Protein AF-A0A415MVB7-F1 (afdb_monomer)

Sequence (106 aa):
MFSNKEMKLFGGGYFTIIRIEENYIEMVSNNTRHQWIIFKRSIDSNKPVTLYHKHTADTKYYHKHWETWTVAMVVESIKNHDTYVIENGKNVRWMKQKGRVNYGSI

Mean predicted aligned error: 6.83 Å

Structure (mmCIF, N/CA/C/O backbone):
data_AF-A0A415MVB7-F1
#
_entry.id   AF-A0A415MVB7-F1
#
loop_
_atom_site.group_PDB
_atom_site.id
_atom_site.type_symbol
_atom_site.label_atom_id
_atom_site.label_alt_id
_atom_site.label_comp_id
_atom_site.label_asym_id
_atom_site.label_entity_id
_atom_site.label_seq_id
_atom_site.pdbx_PDB_ins_code
_atom_site.Cartn_x
_atom_site.Cartn_y
_atom_site.Cartn_z
_atom_site.occupancy
_atom_site.B_iso_or_equiv
_atom_site.auth_seq_id
_atom_site.auth_comp_id
_atom_site.auth_asym_id
_atom_site.auth_atom_id
_atom_site.pdbx_PDB_model_num
ATOM 1 N N . MET A 1 1 ? -5.716 -3.159 14.627 1.00 84.31 1 MET A N 1
ATOM 2 C CA . MET A 1 1 ? -6.487 -4.101 13.773 1.00 84.31 1 MET A CA 1
ATOM 3 C C . MET A 1 1 ? -7.089 -3.440 12.525 1.00 84.31 1 MET A C 1
ATOM 5 O O . MET A 1 1 ? -7.535 -2.290 12.572 1.00 84.31 1 MET A O 1
ATOM 9 N N . PHE A 1 2 ? -7.096 -4.164 11.399 1.00 90.94 2 PHE A N 1
ATOM 10 C CA . PHE A 1 2 ? -7.785 -3.790 10.154 1.00 90.94 2 PHE A CA 1
ATOM 11 C C . PHE A 1 2 ? -9.237 -4.279 10.165 1.00 90.94 2 PHE A C 1
ATOM 13 O O . PHE A 1 2 ? -9.529 -5.392 10.589 1.00 90.94 2 PHE A O 1
ATOM 20 N N . SER A 1 3 ? -10.155 -3.443 9.693 1.00 92.38 3 SER A N 1
ATOM 21 C CA . SER A 1 3 ? -11.576 -3.770 9.577 1.00 92.38 3 SER A CA 1
ATOM 22 C C . SER A 1 3 ? -11.868 -4.609 8.331 1.00 92.38 3 SER A C 1
ATOM 24 O O . SER A 1 3 ? -11.187 -4.498 7.314 1.00 92.38 3 SER A O 1
ATOM 26 N N . ASN A 1 4 ? -12.973 -5.359 8.344 1.00 93.31 4 ASN A N 1
ATOM 27 C CA . ASN A 1 4 ? -13.435 -6.117 7.172 1.00 93.31 4 ASN A CA 1
ATOM 28 C C . ASN A 1 4 ? -13.643 -5.237 5.926 1.00 93.31 4 ASN A C 1
ATOM 30 O O . ASN A 1 4 ? -13.465 -5.705 4.803 1.00 93.31 4 ASN A O 1
ATOM 34 N N . LYS A 1 5 ? -14.015 -3.961 6.104 1.00 94.19 5 LYS A N 1
ATOM 35 C CA . LYS A 1 5 ? -14.141 -2.999 4.997 1.00 94.19 5 LYS A CA 1
ATOM 36 C C . LYS A 1 5 ? -12.778 -2.665 4.389 1.00 94.19 5 LYS A C 1
ATOM 38 O O . LYS A 1 5 ? -12.662 -2.651 3.170 1.00 94.19 5 LYS A O 1
ATOM 43 N N . GLU A 1 6 ? -11.760 -2.449 5.221 1.00 94.62 6 GLU A N 1
ATOM 44 C CA . GLU A 1 6 ? -10.383 -2.224 4.762 1.00 94.62 6 GLU A CA 1
ATOM 45 C C . GLU A 1 6 ? -9.821 -3.476 4.079 1.00 94.62 6 GLU A C 1
ATOM 47 O O . GLU A 1 6 ? -9.224 -3.365 3.015 1.00 94.62 6 GLU A O 1
ATOM 52 N N . MET A 1 7 ? -10.092 -4.672 4.615 1.00 94.19 7 MET A N 1
ATOM 53 C CA . MET A 1 7 ? -9.615 -5.928 4.023 1.00 94.19 7 MET A CA 1
ATOM 54 C C . MET A 1 7 ? -10.115 -6.149 2.591 1.00 94.19 7 MET A C 1
ATOM 56 O O . MET A 1 7 ? -9.379 -6.661 1.749 1.00 94.19 7 MET A O 1
ATOM 60 N N . LYS A 1 8 ? -11.340 -5.710 2.276 1.00 94.88 8 LYS A N 1
ATOM 61 C CA . LYS A 1 8 ? -11.891 -5.789 0.914 1.00 94.88 8 LYS A CA 1
ATOM 62 C C . LYS A 1 8 ? -11.108 -4.955 -0.104 1.00 94.88 8 LYS A C 1
ATOM 64 O O . LYS A 1 8 ? -11.130 -5.298 -1.283 1.00 94.88 8 LYS A O 1
ATOM 69 N N . LEU A 1 9 ? -10.397 -3.907 0.325 1.00 95.00 9 LEU A N 1
ATOM 70 C CA . LEU A 1 9 ? -9.585 -3.066 -0.565 1.00 95.00 9 LEU A CA 1
ATOM 71 C C . LEU A 1 9 ? -8.379 -3.814 -1.147 1.00 95.00 9 LEU A C 1
ATOM 73 O O . LEU A 1 9 ? -7.880 -3.433 -2.205 1.00 95.00 9 LEU A O 1
ATOM 77 N N . PHE A 1 10 ? -7.933 -4.878 -0.475 1.00 91.81 10 PHE A N 1
ATOM 78 C CA . PHE A 1 10 ? -6.828 -5.726 -0.925 1.00 91.81 10 PHE A CA 1
ATOM 79 C C . PHE A 1 10 ? -7.286 -6.917 -1.777 1.00 91.81 10 PHE A C 1
ATOM 81 O O . PHE A 1 10 ? -6.455 -7.677 -2.270 1.00 91.81 10 PHE A O 1
ATOM 88 N N . GLY A 1 11 ? -8.600 -7.096 -1.944 1.00 84.38 11 GLY A N 1
ATOM 89 C CA . GLY A 1 11 ? -9.177 -8.163 -2.755 1.00 84.38 11 GLY A CA 1
ATOM 90 C C . GLY A 1 11 ? -9.030 -7.933 -4.264 1.00 84.38 11 GLY A C 1
ATOM 91 O O . GLY A 1 11 ? -8.425 -6.969 -4.730 1.00 84.38 11 GLY A O 1
ATOM 92 N N . GLY A 1 12 ? -9.614 -8.839 -5.053 1.00 88.19 12 GLY A N 1
ATOM 93 C CA . GLY A 1 12 ? -9.694 -8.687 -6.513 1.00 88.19 12 GLY A CA 1
ATOM 94 C C . GLY A 1 12 ? -8.392 -8.970 -7.269 1.00 88.19 12 GLY A C 1
ATOM 95 O O . GLY A 1 12 ? -8.270 -8.584 -8.425 1.00 88.19 12 GLY A O 1
ATOM 96 N N . GLY A 1 13 ? -7.413 -9.622 -6.634 1.00 93.88 13 GLY A N 1
ATOM 97 C CA . GLY A 1 13 ? -6.193 -10.101 -7.296 1.00 93.88 13 GLY A CA 1
ATOM 98 C C . GLY A 1 13 ? -5.151 -9.027 -7.621 1.00 93.88 13 GLY A C 1
ATOM 99 O O . GLY A 1 13 ? -4.112 -9.354 -8.189 1.00 93.88 13 GLY A O 1
ATOM 100 N N . TYR A 1 14 ? -5.378 -7.765 -7.241 1.00 96.56 14 TYR A N 1
ATOM 101 C CA . TYR A 1 14 ? -4.395 -6.693 -7.437 1.00 96.56 14 TYR A CA 1
ATOM 102 C C . TYR A 1 14 ? -3.144 -6.906 -6.566 1.00 96.56 14 TYR A C 1
ATOM 104 O O . TYR A 1 14 ? -2.014 -6.673 -7.002 1.00 96.56 14 TYR A O 1
ATOM 112 N N . PHE A 1 15 ? -3.347 -7.386 -5.338 1.00 97.25 15 PHE A N 1
ATOM 113 C CA . PHE A 1 15 ? -2.286 -7.644 -4.372 1.00 97.25 15 PHE A CA 1
ATOM 114 C C . PHE A 1 15 ? -2.192 -9.131 -4.042 1.00 97.25 15 PHE A C 1
ATOM 116 O O . PHE A 1 15 ? -3.204 -9.824 -3.946 1.00 97.25 15 PHE A O 1
ATOM 123 N N . THR A 1 16 ? -0.970 -9.600 -3.805 1.00 96.62 16 THR A N 1
ATOM 124 C CA . THR A 1 16 ? -0.716 -10.865 -3.109 1.00 96.62 16 THR A CA 1
ATOM 125 C C . THR A 1 16 ? -0.338 -10.544 -1.671 1.00 96.62 16 THR A C 1
ATOM 127 O O . THR A 1 16 ? 0.692 -9.915 -1.429 1.00 96.62 16 THR A O 1
ATOM 130 N N . ILE A 1 17 ? -1.168 -10.952 -0.715 1.00 96.62 17 ILE A N 1
ATOM 131 C CA . ILE A 1 17 ? -0.895 -10.755 0.712 1.00 96.62 17 ILE A CA 1
ATOM 132 C C . ILE A 1 17 ? 0.176 -11.757 1.152 1.00 96.62 17 ILE A C 1
ATOM 134 O O . ILE A 1 17 ? 0.036 -12.954 0.913 1.00 96.62 17 ILE A O 1
ATOM 138 N N . ILE A 1 18 ? 1.235 -11.261 1.794 1.00 95.75 18 ILE A N 1
ATOM 139 C CA . ILE A 1 18 ? 2.305 -12.085 2.374 1.00 95.75 18 ILE A CA 1
ATOM 140 C C . ILE A 1 18 ? 1.984 -12.397 3.834 1.00 95.75 18 ILE A C 1
ATOM 142 O O . 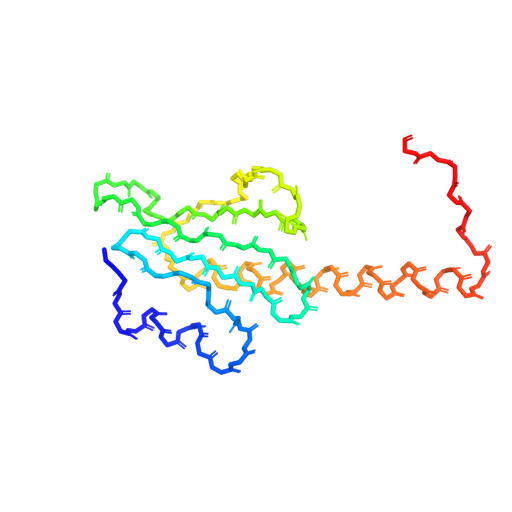ILE A 1 18 ? 2.118 -13.537 4.274 1.00 95.75 18 ILE A O 1
ATOM 146 N N . ARG A 1 19 ? 1.580 -11.375 4.594 1.00 95.56 19 ARG A N 1
ATOM 147 C CA . ARG A 1 19 ? 1.359 -11.479 6.036 1.00 95.56 19 ARG A CA 1
ATOM 148 C C . ARG A 1 19 ? 0.292 -10.495 6.488 1.00 95.56 19 ARG A C 1
ATOM 150 O O . ARG A 1 19 ? 0.245 -9.362 6.011 1.00 95.56 19 ARG A O 1
ATOM 157 N N . ILE A 1 20 ? -0.533 -10.932 7.432 1.00 95.25 20 ILE A N 1
ATOM 158 C CA . ILE A 1 20 ? -1.489 -10.091 8.148 1.00 95.25 20 ILE A CA 1
ATOM 159 C C . ILE A 1 20 ? -1.166 -10.225 9.628 1.00 95.25 20 ILE A C 1
ATOM 161 O O . ILE A 1 20 ? -1.203 -11.325 10.165 1.00 95.25 20 ILE A O 1
ATOM 165 N N . GLU A 1 21 ? -0.880 -9.102 10.266 1.00 94.81 21 GLU A N 1
ATOM 166 C CA . GLU A 1 21 ? -0.741 -8.977 11.710 1.00 94.81 21 GLU A CA 1
ATOM 167 C C . GLU A 1 21 ? -1.770 -7.978 12.240 1.00 94.81 21 GLU A C 1
ATOM 169 O O . GLU A 1 21 ? -2.465 -7.292 11.486 1.00 94.81 21 GLU A O 1
ATOM 174 N N . GLU A 1 22 ? -1.849 -7.844 13.563 1.00 90.81 22 GLU A N 1
ATOM 175 C CA . GLU A 1 22 ? -2.805 -6.944 14.207 1.00 90.81 22 GLU A CA 1
ATOM 176 C C . GLU A 1 22 ? -2.698 -5.498 13.693 1.00 90.81 22 GLU A C 1
ATOM 178 O O . GLU A 1 22 ? -3.710 -4.837 13.436 1.00 90.81 22 GLU A O 1
ATOM 183 N N . ASN A 1 23 ? -1.473 -5.003 13.518 1.00 92.69 23 ASN A N 1
ATOM 184 C CA . ASN A 1 23 ? -1.218 -3.603 13.189 1.00 92.69 23 ASN A CA 1
ATOM 185 C C . ASN A 1 23 ? -0.573 -3.403 11.822 1.00 92.69 23 ASN A C 1
ATOM 187 O O . ASN A 1 23 ? -0.387 -2.257 11.423 1.00 92.69 23 ASN A O 1
ATOM 191 N N . TYR A 1 24 ? -0.271 -4.465 11.071 1.00 96.06 24 TYR A N 1
ATOM 192 C CA . TYR A 1 24 ? 0.205 -4.295 9.702 1.00 96.06 24 TYR A CA 1
ATOM 193 C C . TYR A 1 24 ? -0.207 -5.398 8.744 1.00 96.06 24 TYR A C 1
ATOM 195 O O . TYR A 1 24 ? -0.482 -6.526 9.137 1.00 96.06 24 TYR A O 1
ATOM 203 N N . ILE A 1 25 ? -0.202 -5.048 7.461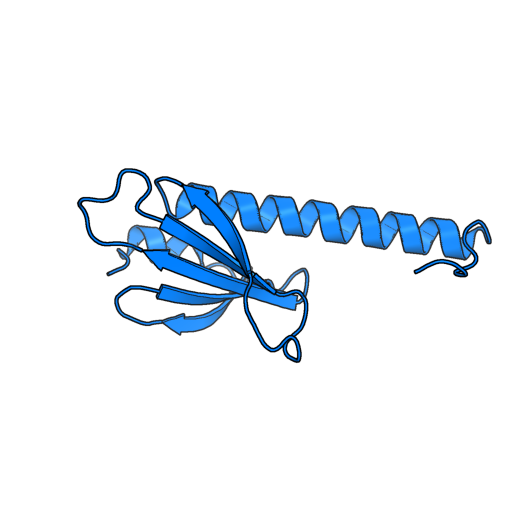 1.00 97.12 25 ILE A N 1
ATOM 204 C CA . ILE A 1 25 ? -0.325 -5.994 6.355 1.00 97.12 25 ILE A CA 1
ATOM 205 C C . ILE A 1 25 ? 0.890 -5.813 5.459 1.00 97.12 25 ILE A C 1
ATOM 207 O O . ILE A 1 25 ? 1.195 -4.694 5.043 1.00 97.12 25 ILE A O 1
ATOM 211 N N . GLU A 1 26 ? 1.560 -6.918 5.160 1.00 97.25 26 GLU A N 1
ATOM 212 C CA . GLU 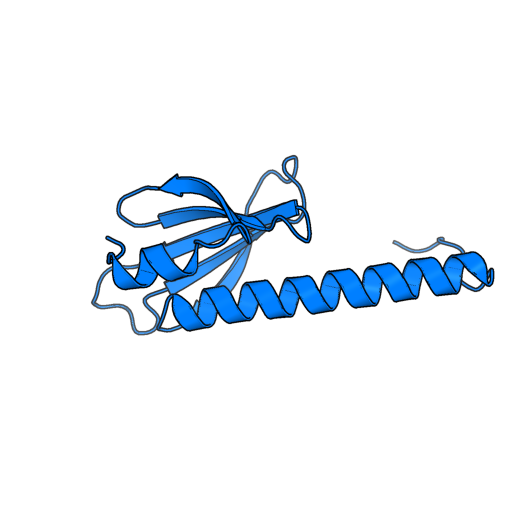A 1 26 ? 2.622 -6.997 4.164 1.00 97.25 26 GLU A CA 1
ATOM 213 C C . GLU A 1 26 ? 2.071 -7.629 2.885 1.00 97.25 26 GLU A C 1
ATOM 215 O O . GLU A 1 26 ? 1.384 -8.655 2.923 1.00 97.25 26 GLU A O 1
ATOM 220 N N . MET A 1 27 ? 2.359 -7.019 1.738 1.00 97.19 27 MET A N 1
ATOM 221 C CA . MET A 1 27 ? 1.826 -7.454 0.450 1.00 97.19 27 MET A CA 1
ATOM 222 C C . MET A 1 27 ? 2.763 -7.140 -0.712 1.00 97.19 27 MET A C 1
ATOM 224 O O . MET A 1 27 ? 3.644 -6.286 -0.628 1.00 97.19 27 MET A O 1
ATOM 228 N N . VAL A 1 28 ? 2.520 -7.808 -1.833 1.00 97.06 28 VAL A N 1
ATOM 229 C CA . VAL A 1 28 ? 3.165 -7.554 -3.121 1.00 97.06 28 VAL A CA 1
ATOM 230 C C . VAL A 1 28 ? 2.127 -7.004 -4.088 1.00 97.06 28 VAL A C 1
ATOM 232 O O . VAL A 1 28 ? 1.042 -7.574 -4.209 1.00 97.06 28 VAL A O 1
ATOM 235 N N . SER A 1 29 ? 2.458 -5.933 -4.812 1.00 96.38 29 SER A N 1
ATOM 236 C CA . SER A 1 29 ? 1.674 -5.549 -5.991 1.00 96.38 29 SER A CA 1
ATOM 237 C C . SER A 1 29 ? 1.919 -6.553 -7.115 1.00 96.38 29 SER A C 1
ATOM 239 O O . SER A 1 29 ? 3.062 -6.771 -7.525 1.00 96.38 29 SER A O 1
ATOM 241 N N . ASN A 1 30 ? 0.860 -7.150 -7.660 1.00 96.12 30 ASN A N 1
ATOM 242 C CA . ASN A 1 30 ? 1.000 -8.098 -8.766 1.00 96.12 30 ASN A CA 1
ATOM 243 C C . ASN A 1 30 ? 1.397 -7.418 -10.086 1.00 96.12 30 ASN A C 1
ATOM 245 O O . ASN A 1 30 ? 1.895 -8.094 -10.983 1.00 96.12 30 ASN A O 1
ATOM 249 N N . ASN A 1 31 ? 1.258 -6.092 -10.171 1.00 94.50 31 ASN A N 1
ATOM 250 C CA . ASN A 1 31 ? 1.567 -5.309 -11.364 1.00 94.50 31 ASN A CA 1
ATOM 251 C C . ASN A 1 31 ? 3.054 -4.952 -11.485 1.00 94.50 31 ASN A C 1
ATOM 253 O O . ASN A 1 31 ? 3.596 -4.939 -12.587 1.00 94.50 31 ASN A O 1
ATOM 257 N N . THR A 1 32 ? 3.718 -4.664 -10.363 1.00 94.38 32 THR A N 1
ATOM 258 C CA . THR A 1 32 ? 5.125 -4.213 -10.342 1.00 94.38 32 THR A CA 1
ATOM 259 C C . THR A 1 32 ? 6.060 -5.146 -9.592 1.00 94.38 32 THR A C 1
ATOM 261 O O . THR A 1 32 ? 7.274 -4.983 -9.672 1.00 94.38 32 THR A O 1
ATOM 264 N N . ARG A 1 33 ? 5.517 -6.115 -8.846 1.00 94.75 33 ARG A N 1
ATOM 265 C CA . ARG A 1 33 ? 6.253 -6.980 -7.910 1.00 94.75 33 ARG A CA 1
ATOM 266 C C . ARG A 1 33 ? 6.926 -6.232 -6.753 1.00 94.75 33 ARG A C 1
ATOM 268 O O . ARG A 1 33 ? 7.628 -6.858 -5.962 1.00 94.75 33 ARG A O 1
ATOM 275 N N . HIS A 1 34 ? 6.667 -4.933 -6.606 1.00 95.69 34 HIS A N 1
ATOM 276 C CA . HIS A 1 34 ? 7.101 -4.158 -5.452 1.00 95.69 34 HIS A CA 1
ATOM 277 C C . HIS A 1 34 ? 6.405 -4.638 -4.179 1.00 95.69 34 HIS A C 1
ATOM 279 O O . HIS A 1 34 ? 5.240 -5.051 -4.210 1.00 95.69 34 HIS A O 1
ATOM 285 N N . GLN A 1 35 ? 7.122 -4.552 -3.060 1.00 97.12 35 GLN A N 1
ATOM 286 C CA . GLN A 1 35 ? 6.629 -4.991 -1.762 1.00 97.12 35 GLN A CA 1
ATOM 287 C C . GLN A 1 35 ? 6.263 -3.795 -0.890 1.00 97.12 35 GLN A C 1
ATOM 289 O O . GLN A 1 35 ? 6.963 -2.777 -0.872 1.00 97.12 35 GLN A O 1
ATOM 294 N N . TRP A 1 36 ? 5.172 -3.945 -0.148 1.00 98.06 36 TRP A N 1
ATOM 295 C CA . TRP A 1 36 ? 4.550 -2.882 0.625 1.00 98.06 36 TRP A CA 1
ATOM 296 C C . TRP A 1 36 ? 4.179 -3.370 2.018 1.00 98.06 36 TRP A C 1
ATOM 298 O O . TRP A 1 36 ? 3.699 -4.492 2.178 1.00 98.06 36 TRP A O 1
ATOM 308 N N . ILE A 1 37 ? 4.342 -2.494 3.008 1.00 97.88 37 ILE A N 1
ATOM 309 C CA . ILE A 1 37 ? 3.792 -2.681 4.352 1.00 97.88 37 ILE A CA 1
ATOM 310 C C . ILE A 1 37 ? 2.878 -1.507 4.667 1.00 97.88 37 ILE A C 1
ATOM 312 O O . ILE A 1 37 ? 3.305 -0.354 4.633 1.00 97.88 37 ILE A O 1
ATOM 316 N N . ILE A 1 38 ? 1.633 -1.805 5.021 1.00 97.50 38 ILE A N 1
ATOM 317 C CA . ILE A 1 38 ? 0.696 -0.826 5.570 1.00 97.50 38 ILE A CA 1
ATOM 318 C C . ILE A 1 38 ? 0.656 -1.041 7.071 1.00 97.50 38 ILE A C 1
ATOM 320 O O . ILE A 1 38 ? 0.214 -2.094 7.517 1.00 97.50 38 ILE A O 1
ATOM 324 N N . PHE A 1 39 ? 1.102 -0.055 7.839 1.00 96.50 39 PHE A N 1
ATOM 325 C CA . PHE A 1 39 ? 1.132 -0.089 9.297 1.00 96.50 39 PHE A CA 1
ATOM 326 C C . PHE A 1 39 ? 0.102 0.888 9.872 1.00 96.50 39 PHE A C 1
ATOM 328 O O . PHE A 1 39 ? 0.096 2.065 9.511 1.00 96.50 39 PHE A O 1
ATOM 335 N N . LYS A 1 40 ? -0.759 0.416 10.777 1.00 93.25 40 LYS A N 1
ATOM 336 C CA . LYS A 1 40 ? -1.697 1.235 11.551 1.00 93.25 40 LYS A CA 1
ATOM 337 C C . LYS A 1 40 ? -1.114 1.496 12.941 1.00 93.25 40 LYS A C 1
ATOM 339 O O . LYS A 1 40 ? -0.930 0.572 13.728 1.00 93.25 40 LYS A O 1
ATOM 344 N N . ARG A 1 41 ? -0.845 2.766 13.235 1.00 86.19 41 ARG A N 1
ATOM 345 C CA . ARG A 1 41 ? -0.529 3.275 14.575 1.00 86.19 41 ARG A CA 1
ATOM 346 C C . ARG A 1 41 ? -1.772 3.249 15.469 1.00 86.19 41 ARG A C 1
ATOM 348 O O . ARG A 1 41 ? -2.895 3.134 14.978 1.00 86.19 41 ARG A O 1
ATOM 355 N N . SER A 1 42 ? -1.560 3.367 16.781 1.00 75.94 42 SER A N 1
ATOM 356 C CA . SER A 1 42 ? -2.649 3.539 17.746 1.00 75.94 42 SER A CA 1
ATOM 357 C C . SER A 1 42 ? -3.507 4.772 17.419 1.00 75.94 42 SER A C 1
ATOM 359 O O . SER A 1 42 ? -3.078 5.685 16.706 1.00 75.94 42 SER A O 1
ATOM 361 N N . ILE A 1 43 ? -4.738 4.765 17.939 1.00 66.00 43 ILE A N 1
ATOM 362 C CA . ILE A 1 43 ? -5.811 5.726 17.631 1.00 66.00 43 ILE A CA 1
ATOM 363 C C . ILE A 1 43 ? -5.416 7.191 17.893 1.00 66.00 43 ILE A C 1
ATOM 365 O O . ILE A 1 43 ? -5.915 8.074 17.202 1.00 66.00 43 ILE A O 1
ATOM 369 N N . ASP A 1 44 ? -4.461 7.452 18.786 1.00 71.81 44 ASP A N 1
ATOM 370 C CA . ASP A 1 44 ? -4.054 8.812 19.175 1.00 71.81 44 ASP A CA 1
ATOM 371 C C . ASP A 1 44 ? -3.086 9.497 18.188 1.00 71.81 44 ASP A C 1
ATOM 373 O O . ASP A 1 44 ? -2.563 10.581 18.449 1.00 71.81 44 ASP A O 1
ATOM 377 N N . SER A 1 45 ? -2.805 8.881 17.036 1.00 74.88 45 SER A N 1
ATOM 378 C CA . SER A 1 45 ? -1.912 9.461 16.031 1.00 74.88 45 SER A CA 1
ATOM 379 C C . SER A 1 45 ? -2.648 10.392 15.062 1.00 74.88 45 SER A C 1
ATOM 381 O O . SER A 1 45 ? -3.616 9.994 14.422 1.00 74.88 45 SER A O 1
ATOM 383 N N . ASN A 1 46 ? -2.103 11.594 14.833 1.00 79.06 46 ASN A N 1
ATOM 384 C CA . ASN A 1 46 ? -2.607 12.539 13.822 1.00 79.06 46 ASN A CA 1
ATOM 385 C C . ASN A 1 46 ? -2.547 11.985 12.380 1.00 79.06 46 ASN A C 1
ATOM 387 O O . ASN A 1 46 ? -3.254 12.461 11.502 1.00 79.06 46 ASN A O 1
ATOM 391 N N . LYS A 1 47 ? -1.704 10.980 12.111 1.00 80.69 47 LYS A N 1
ATOM 392 C CA . LYS A 1 47 ? -1.657 10.250 10.833 1.00 80.69 47 LYS A CA 1
ATOM 393 C C . LYS A 1 47 ? -1.565 8.754 11.127 1.00 80.69 47 LYS A C 1
ATOM 395 O O . LYS A 1 47 ? -0.462 8.209 11.178 1.00 80.69 47 LYS A O 1
ATOM 400 N N . PRO A 1 48 ? -2.688 8.071 11.369 1.00 89.50 48 PRO A N 1
ATOM 401 C CA . PRO A 1 48 ? -2.664 6.721 11.911 1.00 89.50 48 PRO A CA 1
ATOM 402 C C . PRO A 1 48 ? -2.134 5.662 10.941 1.00 89.50 48 PRO A C 1
ATOM 404 O O . PRO A 1 48 ? -1.859 4.558 11.391 1.00 89.50 48 PRO A O 1
ATOM 407 N N . VAL A 1 49 ? -1.956 5.947 9.647 1.00 95.19 49 VAL A N 1
ATOM 408 C CA . VAL A 1 49 ? -1.513 4.944 8.667 1.00 95.19 49 VAL A CA 1
ATOM 409 C C . VAL A 1 49 ? -0.172 5.333 8.052 1.00 95.19 49 VAL A C 1
ATOM 411 O O . VAL A 1 49 ? -0.036 6.411 7.477 1.00 95.19 49 VAL A O 1
ATOM 414 N N . THR A 1 50 ? 0.804 4.433 8.132 1.00 96.50 50 THR A N 1
ATOM 415 C CA . THR A 1 50 ? 2.124 4.573 7.511 1.00 96.50 50 THR A CA 1
ATOM 416 C C . THR A 1 50 ? 2.299 3.520 6.426 1.00 96.50 50 THR A C 1
ATOM 418 O O . THR A 1 50 ? 2.044 2.338 6.652 1.00 96.50 50 THR A O 1
ATOM 421 N N . LEU A 1 51 ? 2.753 3.946 5.251 1.00 97.81 51 LEU A N 1
ATOM 422 C CA . LEU A 1 51 ? 3.098 3.085 4.130 1.00 97.81 51 LEU A CA 1
ATOM 423 C C . LEU A 1 51 ? 4.615 2.962 4.027 1.00 97.81 51 LEU A C 1
ATOM 425 O O . LEU A 1 51 ? 5.319 3.969 3.917 1.00 97.81 51 LEU A O 1
ATOM 429 N N . TYR A 1 52 ? 5.105 1.730 4.006 1.00 98.12 52 TYR A N 1
ATOM 430 C CA . TYR A 1 52 ? 6.495 1.416 3.719 1.00 98.12 52 TYR A CA 1
ATOM 431 C C . TYR A 1 52 ? 6.630 0.643 2.411 1.00 98.12 52 TYR A C 1
ATOM 433 O O . TYR A 1 52 ? 5.722 -0.087 2.015 1.00 98.12 52 TYR A O 1
ATOM 441 N N . HIS A 1 53 ? 7.784 0.785 1.762 1.00 97.19 53 HIS A N 1
ATOM 442 C CA . HIS A 1 53 ? 8.033 0.276 0.417 1.00 97.19 53 HIS A CA 1
ATOM 443 C C . HIS A 1 53 ? 9.442 -0.287 0.261 1.00 97.19 53 HIS A C 1
ATOM 445 O O . HIS A 1 53 ? 10.398 0.200 0.871 1.00 97.19 53 HIS A O 1
ATOM 451 N N . LYS A 1 54 ? 9.577 -1.290 -0.605 1.00 94.50 54 LYS A N 1
ATOM 452 C CA . LYS A 1 54 ? 10.839 -1.630 -1.259 1.00 94.50 54 LYS A CA 1
ATOM 453 C C . LYS A 1 54 ? 10.596 -2.204 -2.653 1.00 94.50 54 LYS A C 1
ATOM 455 O O . LYS A 1 54 ? 9.559 -2.807 -2.935 1.00 94.50 54 LYS A O 1
ATOM 460 N N . HIS A 1 55 ? 11.572 -2.009 -3.533 1.00 90.31 55 HIS A N 1
ATOM 461 C CA . HIS A 1 55 ? 11.452 -2.380 -4.943 1.00 90.31 55 HIS A CA 1
ATOM 462 C C . HIS A 1 55 ? 11.652 -3.875 -5.203 1.00 90.31 55 HIS A C 1
ATOM 464 O O . HIS A 1 55 ? 11.018 -4.421 -6.100 1.00 90.31 55 HIS A O 1
ATOM 470 N N . THR A 1 56 ? 12.509 -4.545 -4.429 1.00 86.44 56 THR A N 1
ATOM 471 C CA . THR A 1 56 ? 12.842 -5.963 -4.630 1.00 86.44 56 THR A CA 1
ATOM 472 C C . THR A 1 56 ? 12.781 -6.741 -3.322 1.00 86.44 56 THR A C 1
ATOM 474 O O . THR A 1 56 ? 12.935 -6.169 -2.240 1.00 86.44 56 THR A O 1
ATOM 477 N N . ALA A 1 57 ? 12.596 -8.060 -3.423 1.00 82.38 57 ALA A N 1
ATOM 478 C CA . ALA A 1 57 ? 12.620 -8.956 -2.267 1.00 82.38 57 ALA A CA 1
ATOM 479 C C . ALA A 1 57 ? 13.969 -8.909 -1.531 1.00 82.38 57 ALA A C 1
ATOM 481 O O . ALA A 1 57 ? 13.988 -8.849 -0.300 1.00 82.38 57 ALA A O 1
ATOM 482 N N . ASP A 1 58 ? 15.066 -8.821 -2.288 1.00 86.56 58 ASP A N 1
ATOM 483 C CA . ASP A 1 58 ? 16.442 -8.792 -1.774 1.00 86.56 58 ASP A CA 1
ATOM 484 C C . ASP A 1 58 ? 16.806 -7.473 -1.083 1.00 86.56 58 ASP A C 1
ATOM 486 O O . ASP A 1 58 ? 17.792 -7.396 -0.348 1.00 86.56 58 ASP A O 1
ATOM 490 N N . THR A 1 59 ? 16.015 -6.413 -1.291 1.00 89.25 59 THR A N 1
ATOM 491 C CA . THR A 1 59 ? 16.225 -5.157 -0.571 1.00 89.25 59 THR A CA 1
ATOM 492 C C . THR A 1 59 ? 16.029 -5.418 0.925 1.00 89.25 59 THR A C 1
ATOM 494 O O . 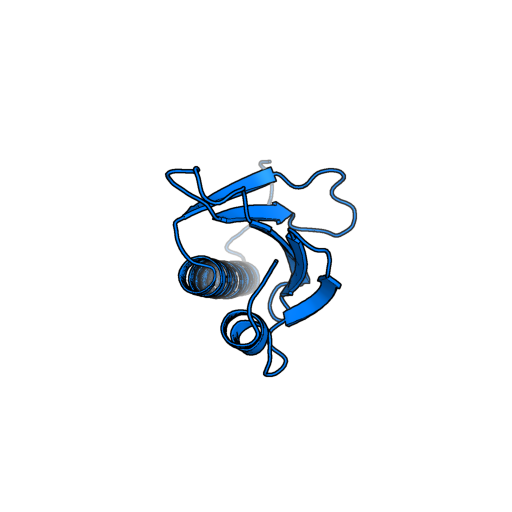THR A 1 59 ? 14.948 -5.820 1.366 1.00 89.25 59 THR A O 1
ATOM 497 N N . LYS A 1 60 ? 17.087 -5.191 1.715 1.00 89.25 60 LYS A N 1
ATOM 498 C CA . LYS A 1 60 ? 17.147 -5.578 3.133 1.00 89.25 60 LYS A CA 1
ATOM 499 C C . LYS A 1 60 ? 16.103 -4.872 3.998 1.00 89.25 60 LYS A C 1
ATOM 501 O O . LYS A 1 60 ? 15.552 -5.481 4.910 1.00 89.25 60 LYS A O 1
ATOM 506 N N . TYR A 1 61 ? 15.829 -3.601 3.713 1.00 91.88 61 TYR A N 1
ATOM 507 C CA . TYR A 1 61 ? 14.962 -2.768 4.538 1.00 91.88 61 TYR A CA 1
ATOM 508 C C . TYR A 1 61 ? 13.864 -2.101 3.719 1.00 91.88 61 TYR A C 1
ATOM 510 O O . TYR A 1 61 ? 14.090 -1.625 2.608 1.00 91.88 61 TYR A O 1
ATOM 518 N N . TYR A 1 62 ? 12.677 -2.034 4.311 1.00 96.06 62 TYR A N 1
ATOM 519 C CA . TYR A 1 62 ? 11.611 -1.169 3.836 1.00 96.06 62 TYR A CA 1
ATOM 520 C C . TYR A 1 62 ? 11.913 0.280 4.231 1.00 96.06 62 TYR A C 1
ATOM 522 O O . TYR A 1 62 ? 12.324 0.540 5.362 1.00 96.06 62 TYR A O 1
ATOM 530 N N . HIS A 1 63 ? 11.676 1.228 3.326 1.00 94.94 63 HIS A N 1
ATOM 531 C CA . HIS A 1 63 ? 11.736 2.656 3.642 1.00 94.94 63 HIS A CA 1
ATOM 532 C C . HIS A 1 63 ? 10.326 3.220 3.813 1.00 94.94 63 HIS A C 1
ATOM 534 O O . HIS A 1 63 ? 9.368 2.714 3.227 1.00 94.94 63 HIS A O 1
ATOM 540 N N . LYS A 1 64 ? 10.184 4.271 4.629 1.00 96.75 64 LYS A N 1
ATOM 541 C CA . LYS A 1 64 ? 8.907 4.976 4.778 1.00 96.75 64 LYS A CA 1
ATOM 542 C C . LYS A 1 64 ? 8.603 5.712 3.476 1.00 96.75 64 LYS A C 1
ATOM 544 O O . LYS A 1 64 ? 9.332 6.629 3.115 1.00 96.75 64 LYS A O 1
ATOM 549 N N . HIS A 1 65 ? 7.528 5.319 2.809 1.00 95.19 65 HIS A N 1
ATOM 550 C CA . HIS A 1 65 ? 7.075 5.938 1.571 1.00 95.19 65 HIS A CA 1
ATOM 551 C C . HIS A 1 65 ? 6.132 7.107 1.859 1.00 95.19 65 HIS A C 1
ATOM 553 O O . HIS A 1 65 ? 6.313 8.200 1.331 1.00 95.19 65 HIS A O 1
ATOM 559 N N . TRP A 1 66 ? 5.130 6.894 2.722 1.00 95.75 66 TRP A N 1
ATOM 560 C CA . TRP A 1 66 ? 4.090 7.895 2.962 1.00 95.75 66 TRP A CA 1
ATOM 561 C C . TRP A 1 66 ? 3.354 7.706 4.295 1.00 95.75 66 TRP A C 1
ATOM 563 O O . TRP A 1 66 ? 3.444 6.655 4.927 1.00 95.75 66 TRP A O 1
ATOM 573 N N . GLU A 1 67 ? 2.623 8.734 4.732 1.00 95.12 67 GLU A N 1
ATOM 574 C CA . GLU A 1 67 ? 1.796 8.732 5.944 1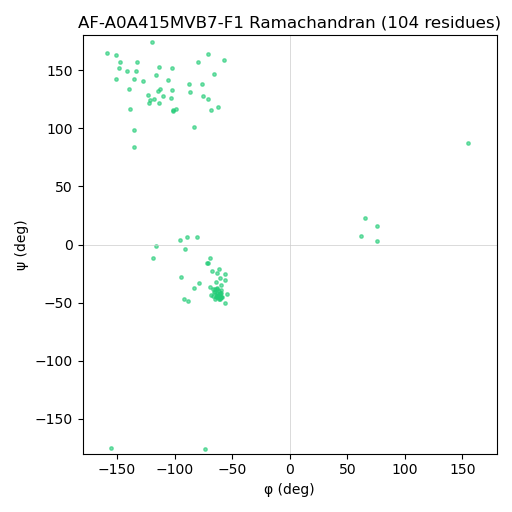.00 95.12 67 GLU A CA 1
ATOM 575 C C . GLU A 1 67 ? 0.475 9.460 5.686 1.00 95.12 67 GLU A C 1
ATOM 577 O O . GLU A 1 67 ? 0.463 10.566 5.139 1.00 95.12 67 GLU A O 1
ATOM 582 N N . THR A 1 68 ? -0.633 8.858 6.115 1.00 94.69 68 THR A N 1
ATOM 583 C CA . THR A 1 68 ? -1.988 9.345 5.838 1.00 94.69 68 THR A CA 1
ATOM 584 C C . THR A 1 68 ? -2.997 8.873 6.897 1.00 94.69 68 THR A C 1
ATOM 586 O O . THR A 1 68 ? -2.631 8.269 7.910 1.00 94.69 68 THR A O 1
ATOM 589 N N . TRP A 1 69 ? -4.276 9.180 6.681 1.00 93.75 69 TRP A N 1
ATOM 590 C CA . TRP A 1 69 ? -5.371 8.915 7.615 1.00 93.75 69 TRP A CA 1
ATOM 591 C C . TRP A 1 69 ? -6.114 7.612 7.364 1.00 93.75 69 TRP A C 1
ATOM 593 O O . TRP A 1 69 ? -6.667 7.041 8.300 1.00 93.75 69 TRP A O 1
ATOM 603 N N . THR A 1 70 ? -6.149 7.132 6.121 1.00 93.75 70 THR A N 1
ATOM 604 C CA . THR A 1 70 ? -6.982 5.980 5.762 1.00 93.75 70 THR A CA 1
ATOM 605 C C . THR A 1 70 ? -6.224 4.962 4.928 1.00 93.75 70 THR A C 1
ATOM 607 O O . THR A 1 70 ? -5.355 5.296 4.122 1.00 93.75 70 THR A O 1
ATOM 610 N N . VAL A 1 71 ? -6.603 3.695 5.085 1.00 95.62 71 VAL A N 1
ATOM 611 C CA . VAL A 1 71 ? -6.081 2.596 4.265 1.00 95.62 71 VAL A CA 1
ATOM 612 C C . VAL A 1 71 ? -6.474 2.761 2.793 1.00 95.62 71 VAL A C 1
ATOM 614 O O . VAL A 1 71 ? -5.694 2.408 1.915 1.00 95.62 71 VAL A O 1
ATOM 617 N N . ALA A 1 72 ? -7.638 3.352 2.505 1.00 96.50 72 ALA A N 1
ATOM 618 C CA . ALA A 1 72 ? -8.078 3.618 1.136 1.00 96.50 72 ALA A CA 1
ATOM 619 C C . ALA A 1 72 ? -7.106 4.538 0.383 1.00 96.50 72 ALA A C 1
ATOM 621 O O . ALA A 1 72 ? -6.691 4.200 -0.723 1.00 96.50 72 ALA A O 1
ATOM 622 N N . MET A 1 73 ? -6.671 5.634 1.016 1.00 97.06 73 MET A N 1
ATOM 623 C CA . MET A 1 73 ? -5.680 6.541 0.426 1.00 97.06 73 MET A CA 1
ATOM 624 C C . MET A 1 73 ? -4.350 5.830 0.171 1.00 97.06 73 MET A C 1
ATOM 626 O O . MET A 1 73 ? -3.733 6.030 -0.870 1.00 97.06 73 MET A O 1
ATOM 630 N N . VAL A 1 74 ? -3.914 4.967 1.094 1.00 96.56 74 VAL A N 1
ATOM 631 C CA . VAL A 1 74 ? -2.700 4.164 0.896 1.00 96.56 74 VAL A CA 1
ATOM 632 C C . VAL A 1 74 ? -2.832 3.239 -0.313 1.00 96.56 74 VAL A C 1
ATOM 634 O O . VAL A 1 74 ? -1.930 3.198 -1.144 1.00 96.56 74 VAL A O 1
ATOM 637 N N . VAL A 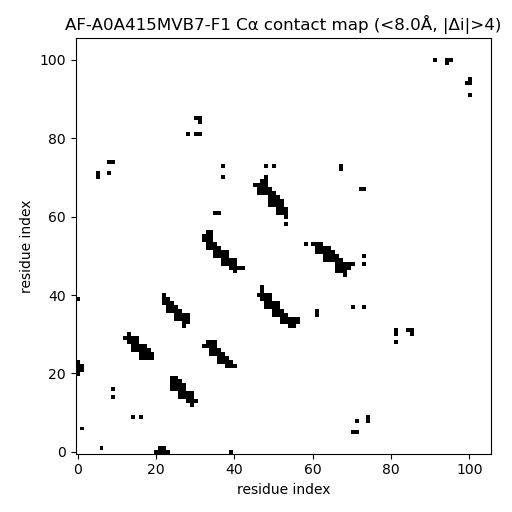1 75 ? -3.951 2.525 -0.447 1.00 97.00 75 VAL A N 1
ATOM 638 C CA . VAL A 1 75 ? -4.191 1.629 -1.590 1.00 97.00 75 VAL A CA 1
ATOM 639 C C . VAL A 1 75 ? -4.190 2.400 -2.909 1.00 97.00 75 VAL A C 1
ATOM 641 O O . VAL A 1 75 ? -3.599 1.941 -3.884 1.00 97.00 75 VAL A O 1
ATOM 644 N N . GLU A 1 76 ? -4.810 3.577 -2.945 1.00 97.25 76 GLU A N 1
ATOM 645 C CA . GLU A 1 76 ? -4.787 4.457 -4.114 1.00 97.25 76 GLU A CA 1
ATOM 646 C C . GLU A 1 76 ? -3.366 4.935 -4.448 1.00 97.25 76 GLU A C 1
ATOM 648 O O . GLU A 1 76 ? -2.945 4.861 -5.601 1.00 97.25 76 GLU A O 1
ATOM 653 N N . SER A 1 77 ? -2.587 5.333 -3.440 1.00 97.00 77 SER A N 1
ATOM 654 C CA . SER A 1 77 ? -1.185 5.731 -3.609 1.00 97.00 77 SER A CA 1
ATOM 655 C C . SER A 1 77 ? -0.328 4.606 -4.197 1.00 97.00 77 SER A C 1
ATOM 657 O O . SER A 1 77 ? 0.444 4.867 -5.119 1.00 97.00 77 SER A O 1
ATOM 659 N N . ILE A 1 78 ? -0.511 3.356 -3.752 1.00 97.38 78 ILE A N 1
ATO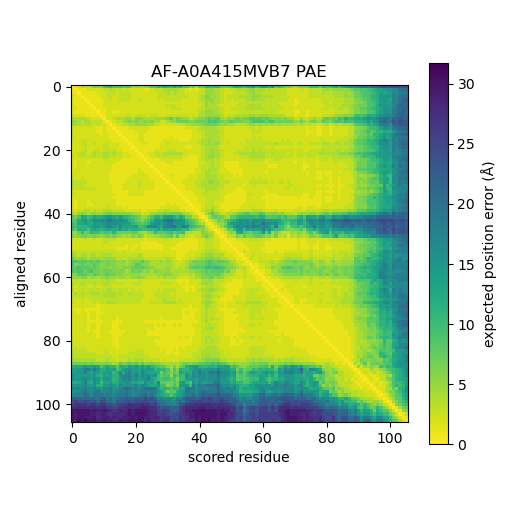M 660 C CA . ILE A 1 78 ? 0.195 2.203 -4.334 1.00 97.38 78 ILE A CA 1
ATOM 661 C C . ILE A 1 78 ? -0.190 2.012 -5.806 1.00 97.38 78 ILE A C 1
ATOM 663 O O . ILE A 1 78 ? 0.680 1.808 -6.649 1.00 97.38 78 ILE A O 1
ATOM 667 N N . LYS A 1 79 ? -1.482 2.112 -6.142 1.00 96.94 79 LYS A N 1
ATOM 668 C CA . LYS A 1 79 ? -1.953 1.974 -7.530 1.00 96.94 79 LYS A CA 1
ATOM 669 C C . LYS A 1 79 ? -1.388 3.064 -8.439 1.00 96.94 79 LYS A C 1
ATOM 671 O O . LYS A 1 79 ? -0.951 2.766 -9.547 1.00 96.94 79 LYS A O 1
ATOM 676 N N . ASN A 1 80 ? -1.336 4.305 -7.962 1.00 96.38 80 ASN A N 1
ATOM 677 C CA . ASN A 1 80 ? -0.739 5.416 -8.703 1.00 96.38 80 ASN A CA 1
ATOM 678 C C . ASN A 1 80 ? 0.771 5.216 -8.905 1.00 96.38 80 ASN A C 1
ATOM 680 O O . ASN A 1 80 ? 1.278 5.444 -10.004 1.00 96.38 80 ASN A O 1
ATOM 684 N N . HIS A 1 81 ? 1.479 4.728 -7.880 1.00 95.50 81 HIS A N 1
ATOM 685 C CA . HIS A 1 81 ? 2.890 4.350 -7.993 1.00 95.50 81 HIS A CA 1
ATOM 686 C C . HIS A 1 81 ? 3.098 3.251 -9.037 1.00 95.50 81 HIS A C 1
ATOM 688 O O . HIS A 1 81 ? 3.994 3.354 -9.873 1.00 95.50 81 HIS A O 1
ATOM 694 N N . ASP A 1 82 ? 2.261 2.214 -9.028 1.00 95.62 82 ASP A N 1
ATOM 695 C CA . ASP A 1 82 ? 2.349 1.129 -10.004 1.00 95.62 82 ASP A CA 1
ATOM 696 C C . ASP A 1 82 ? 2.137 1.623 -11.437 1.00 95.62 82 ASP A C 1
ATOM 698 O O . ASP A 1 82 ? 2.918 1.269 -12.323 1.00 95.62 82 ASP A O 1
ATOM 702 N N . THR A 1 83 ? 1.131 2.474 -11.660 1.00 96.19 83 THR A N 1
ATOM 703 C CA . THR A 1 83 ? 0.883 3.116 -12.959 1.00 96.19 83 THR A CA 1
ATOM 704 C C . THR A 1 83 ? 2.120 3.873 -13.430 1.00 96.19 83 THR A C 1
ATOM 706 O O . THR A 1 83 ? 2.612 3.615 -14.528 1.00 96.19 83 THR A O 1
ATOM 709 N N . TYR A 1 84 ? 2.694 4.722 -12.571 1.00 93.94 84 TYR A N 1
ATOM 710 C CA . TYR A 1 84 ? 3.908 5.476 -12.884 1.00 93.94 84 TYR A CA 1
ATOM 711 C C . TYR A 1 84 ? 5.089 4.559 -13.241 1.00 93.94 84 TYR A C 1
ATOM 713 O O . TYR A 1 84 ? 5.791 4.794 -14.225 1.00 93.94 84 TYR A O 1
ATOM 721 N N . VAL A 1 85 ? 5.320 3.489 -12.476 1.00 91.94 85 VAL A N 1
ATOM 722 C CA . VAL A 1 85 ? 6.411 2.531 -12.734 1.00 91.94 85 VAL A CA 1
ATOM 723 C C . VAL A 1 85 ? 6.213 1.817 -14.070 1.00 91.94 85 VAL A C 1
ATOM 725 O O . VAL A 1 85 ? 7.162 1.686 -14.844 1.00 91.94 85 VAL A O 1
ATOM 728 N N . ILE A 1 86 ? 4.989 1.375 -14.367 1.00 91.81 86 ILE A N 1
ATOM 729 C CA . ILE A 1 86 ? 4.667 0.688 -15.620 1.00 91.81 86 ILE A CA 1
ATOM 730 C C . ILE A 1 86 ? 4.844 1.628 -1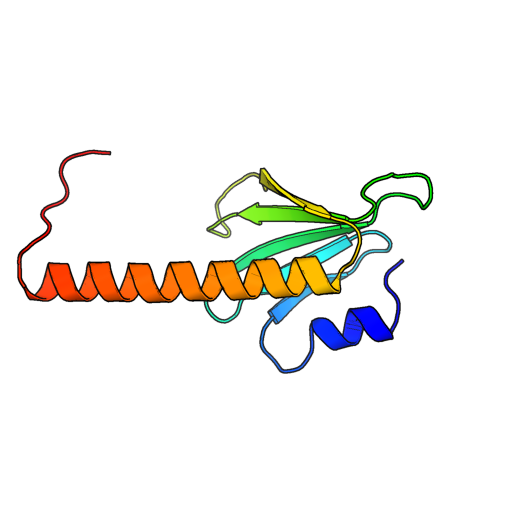6.815 1.00 91.81 86 ILE A C 1
ATOM 732 O O . ILE A 1 86 ? 5.450 1.238 -17.815 1.00 91.81 86 ILE A O 1
ATOM 736 N N . GLU A 1 87 ? 4.332 2.854 -16.734 1.00 90.50 87 GLU A N 1
ATOM 737 C CA . GLU A 1 87 ? 4.434 3.844 -17.808 1.00 90.50 87 GLU A CA 1
ATOM 738 C C . GLU A 1 87 ? 5.884 4.243 -18.073 1.00 90.50 87 GLU A C 1
ATOM 740 O O . GLU A 1 87 ? 6.332 4.215 -19.221 1.00 90.50 87 GLU A O 1
ATOM 745 N N . ASN A 1 88 ? 6.667 4.508 -17.027 1.00 87.50 88 ASN A N 1
ATOM 746 C CA . ASN A 1 88 ? 8.082 4.825 -17.198 1.00 87.50 88 ASN A CA 1
ATOM 747 C C . ASN A 1 88 ? 8.899 3.622 -17.669 1.00 87.50 88 ASN A C 1
ATOM 749 O O . ASN A 1 88 ? 9.763 3.776 -18.530 1.00 87.50 88 ASN A O 1
ATOM 753 N N . GLY A 1 89 ? 8.593 2.410 -17.201 1.00 80.81 89 GLY A N 1
ATOM 754 C CA . GLY A 1 89 ? 9.202 1.185 -17.720 1.00 80.81 89 GLY A CA 1
ATOM 755 C C . GLY A 1 89 ? 8.921 0.981 -19.214 1.00 80.81 89 GLY A C 1
ATOM 756 O O . GLY A 1 89 ? 9.830 0.651 -19.982 1.00 80.81 89 GLY A O 1
ATOM 757 N N . LYS A 1 90 ? 7.683 1.241 -19.658 1.00 72.44 90 LYS A N 1
ATOM 758 C CA . LYS A 1 90 ? 7.301 1.229 -21.080 1.00 72.44 90 LYS A CA 1
ATOM 759 C C . LYS A 1 90 ? 8.043 2.302 -21.872 1.00 72.44 90 LYS A C 1
ATOM 761 O O . LYS A 1 90 ? 8.576 1.987 -22.935 1.00 72.44 90 LYS A O 1
ATOM 766 N N . ASN A 1 91 ? 8.135 3.524 -21.347 1.00 65.00 91 ASN A N 1
ATOM 767 C CA . ASN A 1 91 ? 8.876 4.618 -21.975 1.00 65.00 91 ASN A CA 1
ATOM 768 C C . ASN A 1 91 ? 10.360 4.270 -22.139 1.00 65.00 91 ASN A C 1
ATOM 770 O O . ASN A 1 91 ? 10.893 4.382 -23.242 1.00 65.00 91 ASN A O 1
ATOM 774 N N . VAL A 1 92 ? 11.013 3.746 -21.097 1.00 65.19 92 VAL A N 1
ATOM 775 C CA . VAL A 1 92 ? 12.411 3.287 -21.166 1.00 65.19 92 VAL A CA 1
ATOM 776 C C . VAL A 1 92 ? 12.572 2.185 -22.215 1.00 65.19 92 VAL A C 1
ATOM 778 O O . VAL A 1 92 ? 13.489 2.238 -23.035 1.00 65.19 92 VAL A O 1
ATOM 781 N N . ARG A 1 93 ? 11.666 1.199 -22.252 1.00 71.81 93 ARG A N 1
ATOM 782 C CA . ARG A 1 93 ? 11.696 0.129 -23.263 1.00 71.81 93 ARG A CA 1
ATOM 783 C C . ARG A 1 93 ? 11.490 0.666 -24.684 1.00 71.81 93 ARG A C 1
ATOM 785 O O . ARG A 1 93 ? 12.123 0.165 -25.614 1.00 71.81 93 ARG A O 1
ATOM 792 N N . TRP A 1 94 ? 10.621 1.657 -24.872 1.00 69.19 94 TRP A N 1
ATOM 793 C CA . TRP A 1 94 ? 10.389 2.310 -26.164 1.00 69.19 94 TRP A CA 1
ATOM 794 C C . TRP A 1 94 ? 11.618 3.103 -26.624 1.00 69.19 94 TRP A C 1
ATOM 796 O O . TRP A 1 94 ? 12.054 2.966 -27.766 1.00 69.19 94 TRP A O 1
ATOM 806 N N . MET A 1 95 ? 12.243 3.864 -25.722 1.00 60.00 95 MET A N 1
ATOM 807 C CA . MET A 1 95 ? 13.461 4.617 -26.026 1.00 60.00 95 MET A CA 1
ATOM 808 C C . MET A 1 95 ? 14.640 3.689 -26.358 1.00 60.00 95 MET A C 1
ATOM 810 O O . MET A 1 95 ? 15.391 3.983 -27.288 1.00 60.00 95 MET A O 1
ATOM 814 N N . LYS A 1 96 ? 14.771 2.543 -25.665 1.00 64.50 96 LYS A N 1
ATOM 815 C CA . LYS A 1 96 ? 15.764 1.499 -25.986 1.00 64.50 96 LYS A CA 1
ATOM 816 C C . LYS A 1 96 ? 15.562 0.915 -27.385 1.00 64.50 96 LYS A C 1
ATOM 818 O O . LYS A 1 96 ? 16.527 0.811 -28.131 1.00 64.50 96 LYS A O 1
ATOM 823 N N . GLN A 1 97 ? 14.323 0.602 -27.776 1.00 72.50 97 GLN A N 1
ATOM 824 C CA . GLN A 1 97 ? 14.018 0.122 -29.136 1.00 72.50 97 GLN A CA 1
ATOM 825 C C . GLN A 1 97 ? 14.395 1.136 -30.225 1.00 72.50 97 GLN A C 1
ATOM 827 O O . GLN A 1 97 ? 14.745 0.743 -31.331 1.00 72.50 97 GLN A O 1
ATOM 832 N N . LYS A 1 98 ? 14.362 2.437 -29.912 1.00 73.50 98 LYS A N 1
ATOM 833 C CA . LYS A 1 98 ? 14.803 3.506 -30.821 1.00 73.50 98 LYS A CA 1
ATOM 834 C C . LYS A 1 98 ? 16.292 3.864 -30.697 1.00 73.50 98 LYS A C 1
ATOM 836 O O . LYS A 1 98 ? 16.708 4.852 -31.295 1.00 73.50 98 LYS A O 1
ATOM 841 N N . GLY A 1 99 ? 17.075 3.122 -29.908 1.00 70.12 99 GLY A N 1
ATOM 842 C CA . GLY A 1 99 ? 18.504 3.383 -29.696 1.00 70.12 99 GLY A CA 1
ATOM 843 C C . GLY A 1 99 ? 18.810 4.702 -28.974 1.00 70.12 99 GLY A C 1
ATOM 844 O O . GLY A 1 99 ? 19.897 5.243 -29.128 1.00 70.12 99 GLY A O 1
ATOM 845 N N . ARG A 1 100 ? 17.855 5.258 -28.212 1.00 67.25 100 ARG A N 1
ATOM 846 C CA . ARG A 1 100 ? 17.958 6.607 -27.616 1.00 67.25 100 ARG A CA 1
ATOM 847 C C . ARG A 1 100 ? 18.469 6.626 -26.171 1.00 67.25 100 ARG A C 1
ATOM 849 O O . ARG A 1 100 ? 18.489 7.691 -25.566 1.00 67.25 100 ARG A O 1
ATOM 856 N N . VAL A 1 101 ? 18.850 5.479 -25.603 1.00 60.94 101 VAL A N 1
ATOM 857 C CA . VAL A 1 101 ? 19.387 5.391 -24.232 1.00 60.94 101 VAL A CA 1
ATOM 858 C C . VAL A 1 101 ? 20.565 4.420 -24.200 1.00 60.94 101 VAL A C 1
ATOM 860 O O . VAL A 1 101 ? 20.376 3.230 -24.445 1.00 60.94 101 VAL A O 1
ATOM 863 N N . ASN A 1 102 ? 21.755 4.926 -23.869 1.00 48.72 102 ASN A N 1
ATOM 864 C CA . ASN A 1 102 ? 22.935 4.141 -23.500 1.00 48.72 102 ASN A CA 1
ATOM 865 C C . ASN A 1 102 ? 23.226 4.430 -22.023 1.00 48.72 102 ASN A C 1
ATOM 867 O O . ASN A 1 102 ? 23.385 5.589 -21.648 1.00 48.72 102 ASN A O 1
ATOM 871 N N . TYR A 1 103 ? 23.239 3.402 -21.174 1.00 47.09 103 TYR A N 1
ATOM 872 C CA . TYR A 1 103 ? 23.510 3.578 -19.747 1.00 47.09 103 TYR A CA 1
ATOM 873 C C . TYR A 1 103 ? 25.019 3.628 -19.498 1.00 47.09 103 TYR A C 1
ATOM 875 O O . TYR A 1 103 ? 25.683 2.599 -19.429 1.00 47.09 103 TYR A O 1
ATOM 883 N N . GLY A 1 104 ? 25.525 4.842 -19.315 1.00 41.91 104 GLY A N 1
ATOM 884 C CA . GLY A 1 104 ? 26.678 5.137 -18.477 1.00 41.91 104 GLY A CA 1
ATOM 885 C C . GLY A 1 104 ? 26.315 6.370 -17.660 1.00 41.91 104 GLY A C 1
ATOM 886 O O . GLY A 1 104 ? 26.298 7.446 -18.237 1.00 41.91 104 GLY A O 1
ATOM 887 N N . SER A 1 105 ? 25.896 6.159 -16.404 1.00 38.34 105 SER A N 1
ATOM 888 C CA . SER A 1 105 ? 25.790 7.112 -15.277 1.00 38.34 105 SER A CA 1
ATOM 889 C C . SER A 1 105 ? 24.719 6.617 -14.291 1.00 38.34 105 SER A C 1
ATOM 891 O O . SER A 1 105 ? 23.545 6.977 -14.394 1.00 38.34 105 SER A O 1
ATOM 893 N N . ILE A 1 106 ? 25.136 5.764 -13.354 1.00 41.56 106 ILE A N 1
ATOM 894 C CA . ILE A 1 106 ? 24.643 5.751 -11.968 1.00 41.56 106 ILE A CA 1
ATOM 895 C C . ILE A 1 106 ? 25.883 5.970 -11.109 1.00 41.56 106 ILE A C 1
ATOM 897 O O . ILE A 1 106 ? 26.916 5.356 -11.465 1.00 41.56 106 ILE A O 1
#

Foldseek 3Di:
DDDPVLVCLCDDPQWDWPDDDPFWTWIAGPLQRKIKIWGAQPPPDPFRIWIWTDRDPPPPDTDTDDTHNDSNVVSVVVVVVSVVVVVVVVVVVVCVVVVNDDDDDD

Solvent-accessible surface area (backbone atoms only — not comparable to full-atom values): 6161 Å² total; per-residue (Å²): 107,82,49,76,74,60,57,57,73,54,47,92,72,52,40,48,79,75,45,81,56,61,44,35,39,34,31,28,37,68,87,70,58,30,36,38,36,45,34,50,55,64,88,90,43,96,51,27,26,39,36,28,35,33,73,47,88,84,51,89,63,71,43,82,71,49,73,36,77,4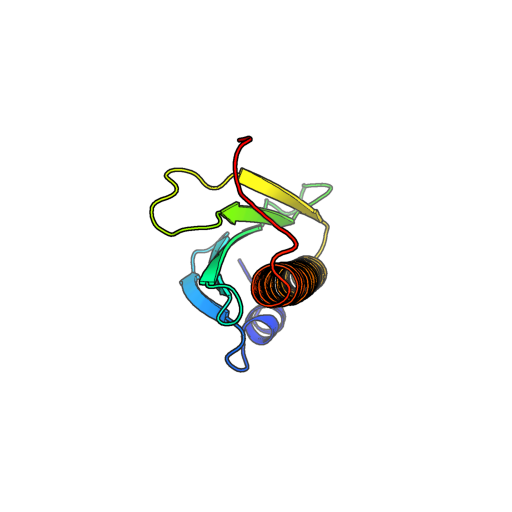6,68,66,59,52,55,50,51,52,52,54,50,44,51,52,51,51,52,50,52,48,48,53,53,52,37,45,76,70,71,73,64,80,94,81,87,132

Secondary structure (DSSP, 8-state):
---HHHHHTTTTTTEEEEEE-SSEEEEEETTT--EEEEEEPPTT-SS-EEEEEESSTT-SS-EEEEEES-HHHHHHHHHHHHHHHHHHHHHHHHHHHTT-------

Organism: NCBI:txid39486

Nearest PDB structures (foldseek):
  4pqg-assembly1_A  TM=5.069E-01  e=1.671E+00  Streptococcus pneumoniae TIGR4
  4nf9-assembly2_B  TM=4.499E-01  e=1.481E+00  Homo sapiens
  1hmw-assembly1_A  TM=4.165E-01  e=2.881E+00  Pedobacter heparinus
  4oru-assembly3_B  TM=3.632E-01  e=3.454E+00  Homo sapiens

Radius of gyration: 16.2 Å; Cα contacts (8 Å, |Δi|>4): 153; chains: 1; bounding box: 41×25×50 Å

pLDDT: mean 87.53, std 13.89, range [38.34, 98.12]